Protein AF-A0A9Q0XI17-F1 (afdb_monomer_lite)

Foldseek 3Di:
DQVCQPPWDDDQAEIEHADDLVCLVVLLVVLVDPVLCVVLVHDRDDSVVSSVVSVCVNPPVPCCPDPVNVSVVSSQQDQDDDDRHGYGHD

Structure (mmCIF, N/CA/C/O backbone):
data_AF-A0A9Q0XI17-F1
#
_entry.id   AF-A0A9Q0XI17-F1
#
loop_
_atom_site.group_PDB
_atom_site.id
_atom_site.type_symbol
_atom_site.label_atom_id
_atom_site.label_alt_id
_atom_site.label_comp_id
_atom_site.label_asym_id
_atom_site.label_entity_id
_atom_site.label_seq_id
_atom_site.pdbx_PDB_ins_code
_atom_site.Cartn_x
_atom_site.Cartn_y
_atom_site.Cartn_z
_atom_site.occupancy
_atom_site.B_iso_or_equiv
_atom_site.auth_seq_id
_atom_site.auth_comp_id
_atom_site.auth_asym_id
_atom_site.auth_atom_id
_atom_site.pdbx_PDB_model_num
ATOM 1 N N . MET A 1 1 ? 2.733 -8.338 -8.616 1.00 61.50 1 MET A N 1
ATOM 2 C CA . MET A 1 1 ? 1.250 -8.257 -8.584 1.00 61.50 1 MET A CA 1
ATOM 3 C C . MET A 1 1 ? 0.712 -7.935 -9.982 1.00 61.50 1 MET A C 1
ATOM 5 O O . MET A 1 1 ? 0.130 -6.879 -10.200 1.00 61.50 1 MET A O 1
ATOM 9 N N . ARG A 1 2 ? 0.940 -8.819 -10.966 1.00 65.94 2 ARG A N 1
ATOM 10 C CA . ARG A 1 2 ? 0.435 -8.638 -12.345 1.00 65.94 2 ARG A CA 1
ATOM 11 C C . ARG A 1 2 ? -0.922 -9.308 -12.569 1.00 65.94 2 ARG A C 1
ATOM 13 O O . ARG A 1 2 ? -1.750 -8.799 -13.310 1.00 65.94 2 ARG A O 1
ATOM 20 N N . ILE A 1 3 ? -1.161 -10.427 -11.883 1.00 69.00 3 ILE A N 1
ATOM 21 C CA . ILE A 1 3 ? -2.337 -11.295 -12.072 1.00 69.00 3 ILE A CA 1
ATOM 22 C C . ILE A 1 3 ? -3.652 -10.566 -11.757 1.00 69.00 3 ILE A C 1
ATOM 24 O O . ILE A 1 3 ? -4.656 -10.761 -12.430 1.00 69.00 3 ILE A O 1
ATOM 28 N N . ASN A 1 4 ? -3.642 -9.702 -10.747 1.00 68.56 4 ASN A N 1
ATOM 29 C CA . ASN A 1 4 ? -4.810 -9.005 -10.213 1.00 68.56 4 ASN A CA 1
ATOM 30 C C . ASN A 1 4 ? -4.768 -7.489 -10.476 1.00 68.56 4 ASN A C 1
ATOM 32 O O . ASN A 1 4 ? -5.560 -6.745 -9.908 1.00 68.56 4 ASN A O 1
ATOM 36 N N . GLN A 1 5 ? -3.878 -7.019 -11.358 1.00 73.69 5 GLN A N 1
ATOM 37 C CA . GLN A 1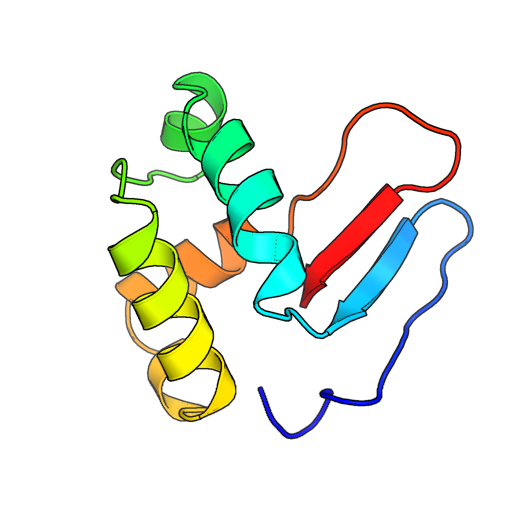 5 ? -3.618 -5.588 -11.567 1.00 73.69 5 GLN A CA 1
ATOM 38 C C . GLN A 1 5 ? -4.819 -4.786 -12.095 1.00 73.69 5 GLN A C 1
ATOM 40 O O . GLN A 1 5 ? -4.818 -3.565 -11.995 1.00 73.69 5 GLN A O 1
ATOM 45 N N . ASN A 1 6 ? -5.817 -5.469 -12.663 1.00 77.69 6 ASN A N 1
ATOM 46 C CA . ASN A 1 6 ? -7.049 -4.884 -13.201 1.00 77.69 6 ASN A CA 1
ATOM 47 C C . ASN A 1 6 ? -8.297 -5.379 -12.454 1.00 77.69 6 ASN A C 1
ATOM 49 O O . ASN A 1 6 ? -9.420 -5.176 -12.908 1.00 77.69 6 ASN A O 1
ATOM 53 N N . THR A 1 7 ? -8.109 -6.066 -11.329 1.00 79.69 7 THR A N 1
ATOM 54 C CA . THR A 1 7 ? -9.204 -6.634 -10.548 1.00 79.69 7 THR A CA 1
ATOM 55 C C . THR A 1 7 ? -9.591 -5.650 -9.456 1.00 79.69 7 THR A C 1
ATOM 57 O O . THR A 1 7 ? -8.733 -5.110 -8.767 1.00 79.69 7 THR A O 1
ATOM 60 N N . VAL A 1 8 ? -10.886 -5.425 -9.269 1.00 82.56 8 VAL A N 1
ATOM 61 C CA . VAL A 1 8 ? -11.421 -4.679 -8.128 1.00 82.56 8 VAL A CA 1
ATOM 62 C C . VAL A 1 8 ? -12.474 -5.557 -7.473 1.00 82.56 8 VAL A C 1
ATOM 64 O O . VAL A 1 8 ? -13.396 -6.014 -8.147 1.00 82.56 8 VAL A O 1
ATOM 67 N N . LEU A 1 9 ? -12.343 -5.814 -6.170 1.00 82.50 9 LEU A N 1
ATOM 68 C CA . LEU A 1 9 ? -13.344 -6.571 -5.416 1.00 82.50 9 LEU A CA 1
ATOM 69 C C . LEU A 1 9 ? -14.128 -5.600 -4.539 1.00 82.50 9 LEU A C 1
ATOM 71 O O . LEU A 1 9 ? -13.633 -5.103 -3.530 1.00 82.50 9 LEU A O 1
ATOM 75 N N . GLN A 1 10 ? -15.362 -5.313 -4.933 1.00 83.44 10 GLN A N 1
ATOM 76 C CA . GLN A 1 10 ? -16.222 -4.390 -4.206 1.00 83.44 10 GLN A CA 1
ATOM 77 C C . GLN A 1 10 ? -17.058 -5.141 -3.164 1.00 83.44 10 GLN A C 1
ATOM 79 O O . GLN A 1 10 ? -17.905 -5.968 -3.494 1.00 83.44 10 GLN A O 1
ATOM 84 N N . GLY A 1 11 ? -16.826 -4.846 -1.889 1.00 81.88 11 GLY A N 1
ATOM 85 C CA . GLY A 1 11 ? -17.635 -5.309 -0.768 1.00 81.88 11 GLY A CA 1
ATOM 86 C C . GLY A 1 11 ? -18.572 -4.219 -0.244 1.00 81.88 11 GLY A C 1
ATOM 87 O O . GLY A 1 11 ? -18.468 -3.046 -0.588 1.00 81.88 11 GLY A O 1
ATOM 88 N N . LYS A 1 12 ? -19.482 -4.590 0.666 1.00 80.00 12 LYS A N 1
ATOM 89 C CA . LYS A 1 12 ? -20.475 -3.656 1.243 1.00 80.00 12 LYS A CA 1
ATOM 90 C C . LYS A 1 12 ? -19.861 -2.519 2.072 1.00 80.00 12 LYS A C 1
ATOM 92 O O . LYS A 1 12 ? -20.495 -1.487 2.253 1.00 80.00 12 LYS A O 1
ATOM 97 N N . LYS A 1 13 ? -18.669 -2.738 2.632 1.00 78.75 13 LYS A N 1
ATOM 98 C CA . LYS A 1 13 ? -17.966 -1.790 3.517 1.00 78.75 13 LYS A CA 1
ATOM 99 C C . LYS A 1 13 ? -16.554 -1.462 3.046 1.00 78.75 13 LYS A C 1
ATOM 101 O O . LYS A 1 13 ? -15.974 -0.498 3.535 1.00 78.75 13 LYS A O 1
ATOM 106 N N . VAL A 1 14 ? -15.991 -2.283 2.163 1.00 76.81 14 VAL A N 1
ATOM 107 C CA . VAL A 1 14 ? -14.594 -2.199 1.742 1.00 76.81 14 VAL A CA 1
ATOM 108 C C . VAL A 1 14 ? -14.504 -2.528 0.261 1.00 76.81 14 VAL A C 1
ATOM 110 O O . VAL A 1 14 ? -15.111 -3.503 -0.173 1.00 76.81 14 VAL A O 1
ATOM 113 N N . THR A 1 15 ? -13.734 -1.747 -0.485 1.00 79.75 15 THR A N 1
ATOM 114 C CA . THR A 1 15 ? -13.372 -2.021 -1.874 1.00 79.75 15 THR A CA 1
ATOM 115 C C . THR A 1 15 ? -11.898 -2.363 -1.932 1.00 79.75 15 THR A C 1
ATOM 117 O O . THR A 1 15 ? -11.050 -1.572 -1.533 1.00 79.75 15 THR A O 1
ATOM 120 N N . LEU A 1 16 ? -11.601 -3.547 -2.434 1.00 80.56 16 LEU A N 1
ATOM 121 C CA . LEU A 1 16 ? -10.258 -4.039 -2.644 1.00 80.56 16 LEU A CA 1
ATOM 122 C C . LEU A 1 16 ? -9.784 -3.638 -4.043 1.00 80.56 16 LEU A C 1
ATOM 124 O O . LEU A 1 16 ? -10.422 -4.007 -5.030 1.00 80.56 16 LEU A O 1
ATOM 128 N N . VAL A 1 17 ? -8.693 -2.883 -4.125 1.00 81.94 17 VAL A N 1
ATOM 129 C CA . VAL A 1 17 ? -8.121 -2.379 -5.382 1.00 81.94 17 VAL A CA 1
ATOM 130 C C . VAL A 1 17 ? -6.643 -2.762 -5.505 1.00 81.94 17 VAL A C 1
ATOM 132 O O . VAL A 1 17 ? -5.983 -2.985 -4.491 1.00 81.94 17 VAL A O 1
ATOM 135 N N . PRO A 1 18 ? -6.081 -2.785 -6.721 1.00 82.12 18 PRO A N 1
ATOM 136 C CA . PRO A 1 18 ? -4.670 -3.088 -6.915 1.00 82.12 18 PRO A CA 1
ATOM 137 C C . PRO A 1 18 ? -3.770 -2.039 -6.250 1.00 82.12 18 PRO A C 1
ATOM 139 O O . PRO A 1 18 ? -3.993 -0.829 -6.383 1.00 82.12 18 PRO A O 1
ATOM 142 N N . TYR A 1 19 ? -2.703 -2.475 -5.580 1.00 78.88 19 TYR A N 1
ATOM 143 C CA . TYR A 1 19 ? -1.755 -1.553 -4.957 1.00 78.88 19 TYR A CA 1
ATOM 144 C C . TYR A 1 19 ? -0.919 -0.779 -5.996 1.00 78.88 19 TYR A C 1
ATOM 146 O O . TYR A 1 19 ? 0.051 -1.277 -6.580 1.00 78.88 19 TYR A O 1
ATOM 154 N N . THR A 1 20 ? -1.304 0.472 -6.265 1.00 83.19 20 THR A N 1
ATOM 155 C CA . THR A 1 20 ? -0.573 1.427 -7.122 1.00 83.19 20 THR A CA 1
ATOM 156 C C . THR A 1 20 ? 0.301 2.407 -6.343 1.00 83.19 20 THR A C 1
ATOM 158 O O . THR A 1 20 ? 0.005 2.711 -5.191 1.00 83.19 20 THR A O 1
ATOM 161 N N . ALA A 1 21 ? 1.294 2.991 -7.021 1.00 85.56 21 ALA A N 1
ATOM 162 C CA . ALA A 1 21 ? 2.163 4.047 -6.497 1.00 85.56 21 ALA A CA 1
ATOM 163 C C . ALA A 1 21 ? 1.390 5.226 -5.863 1.00 85.56 21 ALA A C 1
ATOM 165 O O . ALA A 1 21 ? 1.823 5.780 -4.862 1.00 85.56 21 ALA A O 1
ATOM 166 N N . ALA A 1 22 ? 0.191 5.553 -6.362 1.00 85.50 22 ALA A N 1
ATOM 167 C CA . ALA A 1 22 ? -0.666 6.600 -5.791 1.00 85.50 22 ALA A CA 1
ATOM 168 C C . ALA A 1 22 ? -1.097 6.341 -4.331 1.00 85.50 22 ALA A C 1
ATOM 170 O O . ALA A 1 22 ? -1.456 7.272 -3.612 1.00 85.50 22 ALA A O 1
ATOM 171 N N . HIS A 1 23 ? -1.066 5.086 -3.875 1.00 83.12 23 HIS A N 1
ATOM 172 C CA . HIS A 1 23 ? -1.402 4.721 -2.500 1.00 83.12 23 HIS A CA 1
ATOM 173 C C . HIS A 1 23 ? -0.209 4.846 -1.541 1.00 83.12 23 HIS A C 1
ATOM 175 O O . HIS A 1 23 ? -0.426 4.916 -0.331 1.00 83.12 23 HIS A O 1
ATOM 181 N N . VAL A 1 24 ? 1.024 4.911 -2.062 1.00 85.62 24 VAL A N 1
ATOM 182 C CA . VAL A 1 24 ? 2.264 4.926 -1.270 1.00 85.62 24 VAL A CA 1
ATOM 183 C C . VAL A 1 24 ? 2.306 6.094 -0.277 1.00 85.62 24 VAL A C 1
ATOM 185 O O . VAL A 1 24 ? 2.555 5.828 0.896 1.00 85.62 24 VAL A O 1
ATOM 188 N N . PRO A 1 25 ? 1.986 7.357 -0.640 1.00 87.12 25 PRO A N 1
ATOM 189 C CA . PRO A 1 25 ? 2.036 8.462 0.321 1.00 87.12 25 PRO A CA 1
ATOM 190 C C . PRO A 1 25 ? 1.063 8.282 1.489 1.00 87.12 25 PRO A C 1
ATOM 192 O O . PRO A 1 25 ? 1.424 8.473 2.646 1.00 87.12 25 PRO A O 1
ATOM 195 N N . ARG A 1 26 ? -0.174 7.858 1.199 1.00 82.75 26 ARG A N 1
ATOM 196 C CA . ARG A 1 26 ? -1.199 7.624 2.227 1.00 82.75 26 ARG A CA 1
ATOM 197 C C . ARG A 1 26 ? -0.796 6.495 3.170 1.00 82.75 26 ARG A C 1
ATOM 199 O O . ARG A 1 26 ? -1.000 6.598 4.375 1.00 82.75 26 ARG A O 1
ATOM 206 N N . TYR A 1 27 ? -0.244 5.428 2.609 1.00 79.88 27 TYR A N 1
ATOM 207 C CA . TYR A 1 27 ? 0.273 4.310 3.375 1.00 79.88 27 TYR A CA 1
ATOM 208 C C . TYR A 1 27 ? 1.473 4.727 4.240 1.00 79.88 27 TYR A C 1
ATOM 210 O O . TYR A 1 27 ? 1.495 4.426 5.430 1.00 79.88 27 TYR A O 1
ATOM 218 N N . HIS A 1 28 ? 2.414 5.498 3.688 1.00 84.94 28 HIS A N 1
ATOM 219 C CA . HIS A 1 28 ? 3.564 6.029 4.418 1.00 84.94 28 HIS A CA 1
ATOM 220 C C . HIS A 1 28 ? 3.137 6.870 5.630 1.00 84.94 28 HIS A C 1
ATOM 222 O O . HIS A 1 28 ? 3.655 6.656 6.722 1.00 84.94 28 HIS A O 1
ATOM 228 N N . GLU A 1 29 ? 2.139 7.752 5.489 1.00 84.75 29 GLU A N 1
ATOM 229 C CA . GLU A 1 29 ? 1.601 8.518 6.626 1.00 84.75 29 GLU A CA 1
ATOM 230 C C . GLU A 1 29 ? 1.061 7.623 7.748 1.00 84.75 29 GLU A C 1
ATOM 232 O O . GLU A 1 29 ? 1.250 7.921 8.925 1.00 84.75 29 GLU A O 1
ATOM 237 N N . TRP A 1 30 ? 0.419 6.501 7.423 1.00 80.44 30 TRP A N 1
ATOM 238 C CA . TRP A 1 30 ? -0.034 5.556 8.446 1.00 80.44 30 TRP A CA 1
ATOM 239 C C . TRP A 1 30 ? 1.105 4.809 9.097 1.00 80.44 30 TRP A C 1
ATOM 241 O O . TRP A 1 30 ? 1.096 4.612 10.311 1.00 80.44 30 TRP A O 1
ATOM 251 N N . MET A 1 31 ? 2.114 4.454 8.313 1.00 80.56 31 MET A N 1
ATOM 252 C CA . MET A 1 31 ? 3.298 3.791 8.827 1.00 80.56 31 MET A CA 1
ATOM 253 C C . MET A 1 31 ? 4.150 4.701 9.715 1.00 80.56 31 MET A C 1
ATOM 255 O O . MET A 1 31 ? 5.058 4.191 10.355 1.00 80.56 31 MET A O 1
ATOM 259 N N . LYS A 1 32 ? 3.837 5.998 9.854 1.00 84.12 32 LYS A N 1
ATOM 260 C CA . LYS A 1 32 ? 4.399 6.862 10.912 1.00 84.12 32 LYS A CA 1
ATOM 261 C C . LYS A 1 32 ? 3.809 6.593 12.302 1.00 84.12 32 LYS A C 1
ATOM 263 O O . LYS A 1 32 ? 4.362 7.054 13.293 1.00 84.12 32 LYS A O 1
ATOM 268 N N . CYS A 1 33 ? 2.689 5.876 12.402 1.00 83.88 33 CYS A N 1
ATOM 269 C CA . CYS A 1 33 ? 2.070 5.536 13.679 1.00 83.88 33 CYS A CA 1
ATOM 270 C C . CYS A 1 33 ? 2.796 4.358 14.344 1.00 83.88 33 CYS A C 1
ATOM 272 O O . CYS A 1 33 ? 2.761 3.236 13.837 1.00 83.88 33 CYS A O 1
ATOM 274 N N . GLU A 1 34 ? 3.392 4.593 15.514 1.00 82.94 34 GLU A N 1
ATOM 275 C CA . GLU A 1 34 ? 4.117 3.567 16.281 1.00 82.94 34 GLU A CA 1
ATOM 276 C C . GLU A 1 34 ? 3.243 2.361 16.652 1.00 82.94 34 GLU A C 1
ATOM 278 O O . GLU A 1 34 ? 3.708 1.223 16.641 1.00 82.94 34 GLU A O 1
ATOM 283 N N . GLU A 1 35 ? 1.955 2.580 16.931 1.00 81.75 35 GLU A N 1
ATOM 284 C CA . GLU A 1 35 ? 1.015 1.496 17.229 1.00 81.75 35 GLU A CA 1
ATOM 285 C C . GLU A 1 35 ? 0.864 0.549 16.030 1.00 81.75 35 GLU A C 1
ATOM 287 O O . GLU A 1 35 ? 0.944 -0.670 16.190 1.00 81.75 35 GLU A O 1
ATOM 292 N N . LEU A 1 36 ? 0.721 1.097 14.818 1.00 75.81 36 LEU A N 1
ATOM 293 C CA . LEU A 1 36 ? 0.637 0.305 13.590 1.00 75.81 36 LEU A CA 1
ATOM 294 C C . LEU A 1 36 ? 1.952 -0.415 13.295 1.00 75.81 36 LEU A C 1
ATOM 296 O O . LEU A 1 36 ? 1.928 -1.590 12.926 1.00 75.81 36 LEU A O 1
ATOM 300 N N . GLN A 1 37 ? 3.091 0.244 13.510 1.00 78.38 37 GLN A N 1
ATOM 301 C CA . GLN A 1 37 ? 4.401 -0.392 13.373 1.00 78.38 37 GLN A CA 1
ATOM 302 C C . GLN A 1 37 ? 4.558 -1.568 14.340 1.00 78.38 37 GLN A C 1
ATOM 304 O O . GLN A 1 37 ? 4.993 -2.643 13.936 1.00 78.38 37 GLN A O 1
ATOM 309 N N . ARG A 1 38 ? 4.143 -1.413 15.603 1.00 77.56 38 ARG A N 1
ATOM 310 C CA . ARG A 1 38 ? 4.211 -2.490 16.598 1.00 77.56 38 ARG A CA 1
ATOM 311 C C . ARG A 1 38 ? 3.294 -3.654 16.237 1.00 77.56 38 ARG A C 1
ATOM 313 O O . ARG A 1 38 ? 3.717 -4.803 16.310 1.00 77.56 38 ARG A O 1
ATOM 320 N N . LEU A 1 39 ? 2.053 -3.367 15.841 1.00 76.69 39 LEU A N 1
ATOM 321 C CA . LEU A 1 39 ? 1.065 -4.386 15.471 1.00 76.69 39 LEU A CA 1
ATO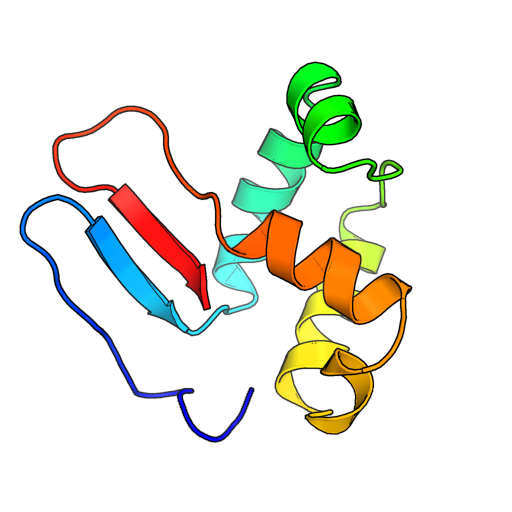M 322 C C . LEU A 1 39 ? 1.468 -5.170 14.219 1.00 76.69 39 LEU A C 1
ATOM 324 O O . LEU A 1 39 ? 1.195 -6.362 14.128 1.00 76.69 39 LEU A O 1
ATOM 328 N N . THR A 1 40 ? 2.131 -4.513 13.271 1.00 70.38 40 THR A N 1
ATOM 329 C CA . THR A 1 40 ? 2.620 -5.143 12.036 1.00 70.38 40 THR A CA 1
ATOM 330 C C . THR A 1 40 ? 4.054 -5.655 12.153 1.00 70.38 40 THR A C 1
ATOM 332 O O . THR A 1 40 ? 4.584 -6.196 11.181 1.00 70.38 40 THR A O 1
ATOM 335 N N . ALA A 1 41 ? 4.680 -5.482 13.327 1.00 75.19 41 ALA A N 1
ATOM 336 C CA . ALA A 1 41 ? 6.109 -5.647 13.546 1.00 75.19 41 ALA A CA 1
ATOM 337 C C . ALA A 1 41 ? 6.894 -5.061 12.363 1.00 75.19 41 ALA A C 1
ATOM 339 O O . ALA A 1 41 ? 7.576 -5.790 11.659 1.00 75.19 41 ALA A O 1
ATOM 340 N N . SER A 1 42 ? 6.750 -3.778 12.050 1.00 70.06 42 SER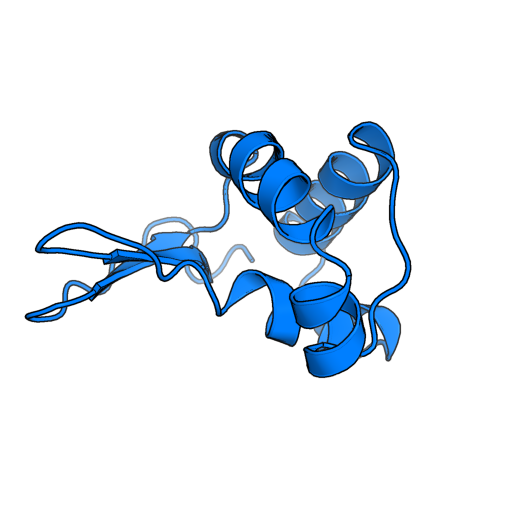 A N 1
ATOM 341 C CA . SER A 1 42 ? 7.455 -3.132 10.939 1.00 70.06 42 SER A CA 1
ATOM 342 C C . SER A 1 42 ? 8.460 -2.116 11.449 1.00 70.06 42 SER A C 1
ATOM 344 O O . SER A 1 42 ? 8.180 -1.416 12.417 1.00 70.06 42 SER A O 1
ATOM 346 N N . GLU A 1 43 ? 9.558 -1.954 10.729 1.00 77.75 43 GLU A N 1
ATOM 347 C CA . GLU A 1 43 ? 10.449 -0.811 10.913 1.00 77.75 43 GLU A CA 1
ATOM 348 C C . GLU A 1 43 ? 9.999 0.355 10.016 1.00 77.75 43 GLU A C 1
ATOM 350 O O . GLU A 1 43 ? 9.425 0.114 8.944 1.00 77.75 43 GLU A O 1
ATOM 355 N N . PRO A 1 44 ? 10.218 1.612 10.435 1.00 80.31 44 PRO A N 1
ATOM 356 C CA . PRO A 1 44 ? 9.928 2.774 9.608 1.00 80.31 44 PRO A CA 1
ATOM 357 C C . PRO A 1 44 ? 10.832 2.787 8.371 1.00 80.31 44 PRO A C 1
ATOM 359 O O . PRO A 1 44 ? 12.048 2.640 8.475 1.00 80.31 44 PRO A O 1
ATOM 362 N N . LEU A 1 45 ? 10.230 3.000 7.203 1.00 84.62 45 LEU A N 1
ATOM 363 C CA . LEU A 1 45 ? 10.936 3.171 5.934 1.00 84.62 45 LEU A CA 1
ATOM 364 C C . LEU A 1 45 ? 10.801 4.613 5.446 1.00 84.62 45 LEU A C 1
ATOM 366 O O . LEU A 1 45 ? 9.817 5.299 5.747 1.00 84.62 45 LEU A O 1
ATOM 370 N N . SER A 1 46 ? 11.774 5.069 4.660 1.00 88.75 46 SER A N 1
ATOM 371 C CA . SER A 1 46 ? 11.654 6.326 3.926 1.00 88.75 46 SER A CA 1
ATOM 372 C C . SER A 1 46 ? 10.576 6.212 2.842 1.00 88.75 46 SER A C 1
ATOM 374 O O . SER A 1 46 ? 10.267 5.126 2.355 1.00 88.75 46 SER A O 1
ATOM 376 N N . LEU A 1 47 ? 10.000 7.344 2.433 1.00 88.19 47 LEU A N 1
ATOM 377 C CA . LEU A 1 47 ? 8.994 7.359 1.367 1.00 88.19 47 LEU A CA 1
ATOM 378 C C . LEU A 1 47 ? 9.528 6.748 0.058 1.00 88.19 47 LEU A C 1
ATOM 380 O O . LEU A 1 47 ? 8.801 6.051 -0.640 1.00 88.19 47 LEU A O 1
ATOM 384 N N . GLU A 1 48 ? 10.800 6.985 -0.259 1.00 88.81 48 GLU A N 1
ATOM 385 C CA . GLU A 1 48 ? 11.470 6.416 -1.432 1.00 88.81 48 GLU A CA 1
ATOM 386 C C . GLU A 1 48 ? 11.589 4.890 -1.335 1.00 88.81 48 GLU A C 1
ATOM 388 O O . GLU A 1 48 ? 11.207 4.185 -2.267 1.00 88.81 48 GLU A O 1
ATOM 393 N N . GLN A 1 49 ? 11.982 4.369 -0.169 1.00 85.56 49 GLN A N 1
ATOM 394 C CA . GLN A 1 49 ? 12.021 2.927 0.090 1.00 85.56 49 GLN A CA 1
ATOM 395 C C . GLN A 1 49 ? 10.633 2.282 -0.040 1.00 85.56 49 GLN A C 1
ATOM 397 O O . GLN A 1 49 ? 10.513 1.159 -0.526 1.00 85.56 49 GLN A O 1
ATOM 402 N N . GLU A 1 50 ? 9.566 2.983 0.352 1.00 86.25 50 GLU A N 1
ATOM 403 C CA . GLU A 1 50 ? 8.190 2.511 0.164 1.00 86.25 50 GLU A CA 1
ATOM 404 C C . GLU A 1 50 ? 7.811 2.399 -1.325 1.00 86.25 50 GLU A C 1
ATOM 406 O O . GLU A 1 50 ? 7.137 1.443 -1.724 1.00 86.25 50 GLU A O 1
ATOM 411 N N . TYR A 1 51 ? 8.280 3.326 -2.169 1.00 86.62 51 TYR A N 1
ATOM 412 C CA . TYR A 1 51 ? 8.118 3.230 -3.624 1.00 86.62 51 TYR A CA 1
ATOM 413 C C . TYR A 1 51 ? 8.924 2.075 -4.218 1.00 86.62 51 TYR A C 1
ATOM 415 O O . TYR A 1 51 ? 8.385 1.315 -5.021 1.00 86.62 51 TYR A O 1
ATOM 423 N N . GLU A 1 52 ? 10.178 1.894 -3.808 1.00 85.75 52 GLU A N 1
ATOM 424 C CA . GLU A 1 52 ? 11.010 0.770 -4.255 1.00 85.75 52 GLU A CA 1
ATOM 425 C C . GLU A 1 52 ? 10.382 -0.576 -3.885 1.00 85.75 52 GLU A C 1
ATOM 427 O O . GLU A 1 52 ? 10.304 -1.490 -4.715 1.00 85.75 52 GLU A O 1
ATOM 432 N N . MET A 1 53 ? 9.868 -0.689 -2.656 1.00 80.75 53 MET A N 1
ATOM 433 C CA . MET A 1 53 ? 9.109 -1.859 -2.232 1.00 80.75 53 MET A CA 1
ATOM 434 C C . MET A 1 53 ? 7.876 -2.030 -3.116 1.00 80.75 53 MET A C 1
ATOM 436 O O . MET A 1 53 ? 7.724 -3.087 -3.723 1.00 80.75 53 MET A O 1
ATOM 440 N N . GLN A 1 54 ? 7.042 -1.006 -3.300 1.00 83.25 54 GLN A N 1
ATOM 441 C CA . GLN A 1 54 ? 5.852 -1.115 -4.148 1.00 83.25 54 GLN A CA 1
ATOM 442 C C . GLN A 1 54 ? 6.174 -1.555 -5.588 1.00 83.25 54 GLN A C 1
ATOM 444 O O . GLN A 1 54 ? 5.486 -2.432 -6.122 1.00 83.25 54 GLN A O 1
ATOM 449 N N . CYS A 1 55 ? 7.221 -1.002 -6.201 1.00 82.94 55 CYS A N 1
ATOM 450 C CA . CYS A 1 55 ? 7.675 -1.377 -7.540 1.00 82.94 55 CYS A CA 1
ATOM 451 C C . CYS A 1 55 ? 8.128 -2.835 -7.586 1.00 82.94 55 CYS A C 1
ATOM 453 O O . CYS A 1 55 ? 7.645 -3.606 -8.416 1.00 82.94 55 CYS A O 1
ATOM 455 N N . SER A 1 56 ? 8.972 -3.247 -6.639 1.00 78.44 56 SER A N 1
ATOM 456 C CA . SER A 1 56 ? 9.446 -4.629 -6.586 1.00 78.44 56 SER A CA 1
ATOM 457 C C . SER A 1 56 ? 8.314 -5.643 -6.440 1.00 78.44 56 SER A C 1
ATOM 459 O O . SER A 1 56 ? 8.342 -6.698 -7.055 1.00 78.44 56 SER A O 1
ATOM 461 N N . TRP A 1 57 ? 7.267 -5.294 -5.699 1.00 71.88 57 TRP A N 1
ATOM 462 C CA . TRP A 1 57 ? 6.070 -6.111 -5.539 1.00 71.88 57 TRP A CA 1
ATOM 463 C C . TRP A 1 57 ? 5.204 -6.187 -6.780 1.00 71.88 57 TRP A C 1
ATOM 465 O O . TRP A 1 57 ? 4.547 -7.198 -7.042 1.00 71.88 57 TRP A O 1
ATOM 475 N N . ARG A 1 58 ? 5.134 -5.094 -7.537 1.00 73.12 58 ARG A N 1
ATOM 476 C CA . ARG A 1 58 ? 4.407 -5.055 -8.800 1.00 73.12 58 ARG A CA 1
ATOM 477 C C . ARG A 1 58 ? 5.056 -5.991 -9.809 1.00 73.12 58 ARG A C 1
ATOM 479 O O . ARG A 1 58 ? 4.330 -6.750 -10.457 1.00 73.12 58 ARG A O 1
ATOM 486 N N . GLU A 1 59 ? 6.377 -5.958 -9.892 1.00 71.94 59 GLU A N 1
ATOM 487 C CA . GLU A 1 59 ? 7.161 -6.658 -10.906 1.00 71.94 59 GLU A CA 1
ATOM 488 C C . GLU A 1 59 ? 7.471 -8.107 -10.546 1.00 71.94 59 GLU A C 1
ATOM 490 O O . GLU A 1 59 ? 7.415 -8.961 -11.429 1.00 71.94 59 GLU A O 1
ATOM 495 N N . ASP A 1 60 ? 7.702 -8.393 -9.267 1.00 66.75 60 ASP A N 1
ATOM 496 C CA . ASP A 1 60 ? 8.257 -9.663 -8.821 1.00 66.75 60 ASP A CA 1
ATOM 497 C C . ASP A 1 60 ? 7.246 -10.437 -7.964 1.00 66.75 60 ASP A C 1
ATOM 499 O O . ASP A 1 60 ? 6.973 -10.109 -6.806 1.00 66.75 60 ASP A O 1
ATOM 503 N N . ALA A 1 61 ? 6.617 -11.448 -8.570 1.00 56.66 61 ALA A N 1
ATOM 504 C CA . ALA A 1 61 ? 5.637 -12.296 -7.892 1.00 56.66 61 ALA A CA 1
ATOM 505 C C . ALA A 1 61 ? 6.288 -13.241 -6.865 1.00 56.66 61 ALA A C 1
ATOM 507 O O . ALA A 1 61 ? 5.621 -13.623 -5.905 1.00 56.66 61 ALA A O 1
ATOM 508 N N . ASP A 1 62 ? 7.578 -13.557 -7.016 1.00 54.94 62 ASP A N 1
ATOM 509 C CA . ASP A 1 62 ? 8.303 -14.479 -6.132 1.00 54.94 62 ASP A CA 1
ATOM 510 C C . ASP A 1 62 ? 8.835 -13.790 -4.868 1.00 54.94 62 ASP A C 1
ATOM 512 O O . ASP A 1 62 ? 9.066 -14.426 -3.836 1.00 54.94 62 ASP A O 1
ATOM 516 N N . ARG A 1 63 ? 8.933 -12.455 -4.881 1.00 56.03 63 ARG A N 1
ATOM 517 C CA . ARG A 1 63 ? 9.344 -11.656 -3.715 1.00 56.03 63 ARG A CA 1
ATOM 518 C C . ARG A 1 63 ? 8.351 -11.745 -2.546 1.00 56.03 63 ARG A C 1
ATOM 520 O O . ARG A 1 63 ? 8.729 -11.478 -1.403 1.00 56.03 63 ARG A O 1
ATOM 527 N N . LEU A 1 64 ? 7.121 -12.200 -2.813 1.00 55.03 64 LEU A N 1
ATOM 528 C CA . LEU A 1 64 ? 6.078 -12.509 -1.825 1.00 55.03 64 LEU A CA 1
ATOM 529 C C . LEU A 1 64 ? 6.527 -13.558 -0.791 1.00 55.03 64 LEU A C 1
ATOM 531 O O . LEU A 1 64 ? 6.042 -13.539 0.336 1.00 55.03 64 LEU A O 1
ATOM 535 N N . ALA A 1 65 ? 7.456 -14.451 -1.160 1.00 49.06 65 ALA A N 1
ATOM 536 C CA . ALA A 1 65 ? 7.930 -15.545 -0.310 1.00 49.06 65 ALA A CA 1
ATOM 537 C C . ALA A 1 65 ? 9.062 -15.147 0.656 1.00 49.06 65 ALA A C 1
ATOM 539 O O . ALA A 1 65 ? 9.397 -15.907 1.565 1.00 49.06 65 ALA A O 1
ATOM 540 N N . SER A 1 66 ? 9.659 -13.961 0.493 1.00 56.44 66 SER A N 1
ATOM 541 C CA . SER A 1 66 ? 10.681 -13.464 1.420 1.00 56.44 66 SER A CA 1
ATOM 542 C C . SER A 1 66 ? 10.041 -12.981 2.725 1.00 56.44 66 SER A C 1
ATOM 544 O O . SER A 1 66 ? 8.942 -12.433 2.723 1.00 56.44 66 SER A O 1
ATOM 546 N N . PHE A 1 67 ? 10.743 -13.115 3.853 1.00 60.28 67 PHE A N 1
ATOM 547 C CA . PHE A 1 67 ? 10.290 -12.634 5.167 1.00 60.28 67 PHE A CA 1
ATOM 548 C C . PHE A 1 67 ? 9.919 -11.138 5.164 1.00 60.28 67 PHE A C 1
ATOM 550 O O . PHE A 1 67 ? 8.937 -10.727 5.785 1.00 60.28 67 PHE A O 1
ATOM 557 N N . PHE A 1 68 ? 10.660 -10.329 4.399 1.00 60.09 68 PHE A N 1
ATOM 558 C CA . PHE A 1 68 ? 10.334 -8.918 4.162 1.00 60.09 68 PHE A CA 1
ATOM 559 C C . PHE A 1 68 ? 9.080 -8.748 3.303 1.00 60.09 68 PHE A C 1
ATOM 561 O O . PHE A 1 68 ? 8.308 -7.813 3.508 1.00 60.09 68 PHE A O 1
ATOM 568 N N . GLY A 1 69 ? 8.856 -9.680 2.379 1.00 61.38 69 GLY A N 1
ATOM 569 C CA . GLY A 1 69 ? 7.658 -9.735 1.567 1.00 61.38 69 GLY A CA 1
ATOM 570 C C . GLY A 1 69 ? 6.406 -9.991 2.427 1.00 61.38 69 GLY A C 1
ATOM 571 O O . GLY A 1 69 ? 5.477 -9.190 2.511 1.00 61.38 69 GLY A O 1
ATOM 572 N N . ILE A 1 70 ? 6.408 -11.070 3.197 1.00 61.72 70 ILE A N 1
ATOM 573 C CA . ILE A 1 70 ? 5.261 -11.440 4.041 1.00 61.72 70 ILE A CA 1
ATOM 574 C C . ILE A 1 70 ? 4.902 -10.318 5.035 1.00 61.72 70 ILE A C 1
ATOM 576 O O . ILE A 1 70 ? 3.724 -9.987 5.196 1.00 61.72 70 ILE A O 1
ATOM 580 N N . ARG A 1 71 ? 5.905 -9.662 5.642 1.00 63.47 71 ARG A N 1
ATOM 581 C CA . ARG A 1 71 ? 5.689 -8.506 6.534 1.00 63.47 71 ARG A CA 1
ATOM 582 C C . ARG A 1 71 ? 5.089 -7.305 5.802 1.00 63.47 71 ARG A C 1
ATOM 584 O O . ARG A 1 71 ? 4.220 -6.643 6.357 1.00 63.47 71 ARG A O 1
ATOM 591 N N . PHE A 1 72 ? 5.492 -7.030 4.563 1.00 63.34 72 PHE A N 1
ATOM 592 C CA . PHE A 1 72 ? 4.933 -5.925 3.782 1.00 63.34 72 PHE A CA 1
ATOM 593 C C . PHE A 1 72 ? 3.497 -6.183 3.306 1.00 63.34 72 PHE A C 1
ATOM 595 O O . PHE A 1 72 ? 2.669 -5.277 3.349 1.00 63.34 72 PHE A O 1
ATOM 602 N N . TRP A 1 73 ? 3.164 -7.419 2.925 1.00 61.31 73 TRP A N 1
ATOM 603 C CA . TRP A 1 73 ? 1.796 -7.790 2.541 1.00 61.31 73 TRP A CA 1
ATOM 604 C C . TRP A 1 73 ? 0.805 -7.623 3.695 1.00 61.31 73 TRP A C 1
ATOM 606 O O . TRP A 1 73 ? -0.265 -7.039 3.521 1.00 61.31 73 TRP A O 1
ATOM 616 N N . LEU A 1 74 ? 1.199 -8.056 4.898 1.00 60.59 74 LEU A N 1
ATOM 617 C CA . LEU A 1 74 ? 0.419 -7.835 6.117 1.00 60.59 74 LEU A CA 1
ATOM 618 C C . LEU A 1 74 ? 0.218 -6.343 6.413 1.00 60.59 74 LEU A C 1
ATOM 620 O O . LEU A 1 74 ? -0.844 -5.965 6.905 1.00 60.59 74 LEU A O 1
ATOM 624 N N . ARG A 1 75 ? 1.197 -5.490 6.078 1.00 63.34 75 ARG A N 1
ATOM 625 C CA . ARG A 1 75 ? 1.062 -4.034 6.215 1.00 63.34 75 ARG A CA 1
ATOM 626 C C . ARG A 1 75 ? 0.101 -3.441 5.169 1.00 63.34 75 ARG A C 1
ATOM 628 O O . ARG A 1 75 ? -0.760 -2.645 5.534 1.00 63.34 75 ARG A O 1
ATOM 635 N N . ALA A 1 76 ? 0.206 -3.823 3.892 1.00 57.31 76 ALA A N 1
ATOM 636 C CA . ALA A 1 76 ? -0.606 -3.263 2.800 1.00 57.31 76 ALA A CA 1
ATOM 637 C C 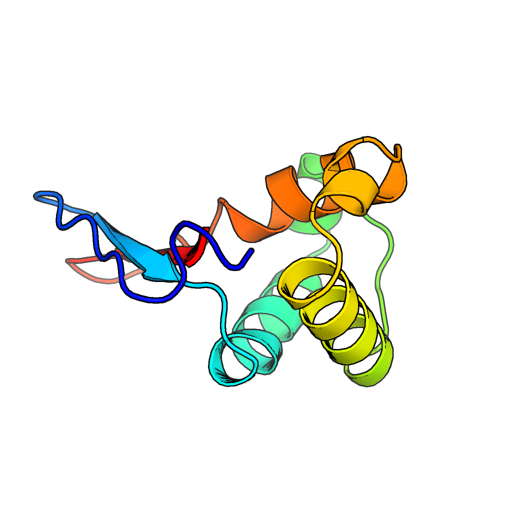. ALA A 1 76 ? -2.098 -3.650 2.883 1.00 57.31 76 ALA A C 1
ATOM 639 O O . ALA A 1 76 ? -2.966 -2.874 2.483 1.00 57.31 76 ALA A O 1
ATOM 640 N N . ALA A 1 77 ? -2.414 -4.809 3.469 1.00 57.25 77 ALA A N 1
ATOM 641 C CA . ALA A 1 77 ? -3.786 -5.302 3.602 1.00 57.25 77 ALA A CA 1
ATOM 642 C C . ALA A 1 77 ? -4.697 -4.417 4.485 1.00 57.25 77 ALA A C 1
ATOM 644 O O . ALA A 1 77 ? -5.924 -4.521 4.400 1.00 57.25 77 ALA A O 1
ATOM 645 N N . PHE A 1 78 ? -4.137 -3.527 5.315 1.00 55.09 78 PHE A N 1
ATOM 646 C CA . PHE A 1 78 ? -4.901 -2.700 6.252 1.00 55.09 78 PHE A CA 1
ATOM 647 C C . PHE A 1 78 ? -4.913 -1.218 5.869 1.00 55.09 78 PHE A C 1
ATOM 649 O O . PHE A 1 78 ? -4.031 -0.436 6.208 1.00 55.09 78 PHE A O 1
ATOM 656 N N . VAL A 1 79 ? -5.999 -0.806 5.219 1.00 52.72 79 VAL A N 1
ATOM 657 C CA . VAL A 1 79 ? -6.279 0.586 4.838 1.00 52.72 79 VAL A CA 1
ATOM 658 C C . VAL A 1 79 ? -7.655 0.958 5.422 1.00 52.72 79 VAL A C 1
ATOM 660 O O . VAL A 1 79 ? -8.623 1.248 4.728 1.00 52.72 79 VAL A O 1
ATOM 663 N N . LEU A 1 80 ? -7.795 0.899 6.751 1.00 50.28 80 LEU A N 1
ATOM 664 C CA . LEU A 1 80 ? -9.064 1.175 7.439 1.00 50.28 80 LEU A CA 1
ATOM 665 C C . LEU A 1 80 ? -8.935 2.353 8.401 1.00 50.28 80 LEU A C 1
ATOM 667 O O . LEU A 1 80 ? -8.546 2.189 9.553 1.00 50.28 80 LEU A O 1
ATOM 671 N N . LYS A 1 81 ?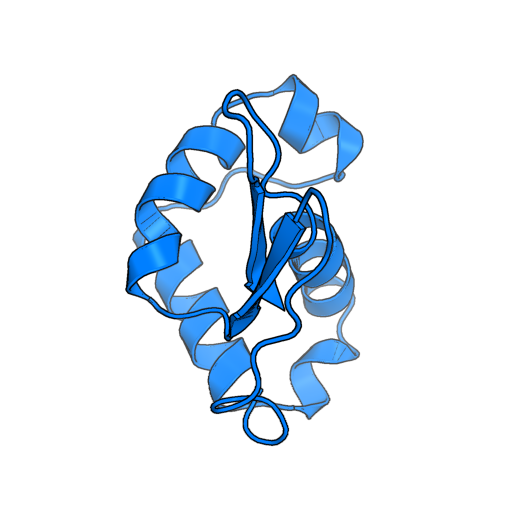 -9.379 3.536 7.962 1.00 41.44 81 LYS A N 1
ATOM 672 C CA . LYS A 1 81 ? -9.982 4.505 8.886 1.00 41.44 81 LYS A CA 1
ATOM 673 C C . LYS A 1 81 ? -10.939 5.463 8.174 1.00 41.44 81 LYS A C 1
ATOM 675 O O . LYS A 1 81 ? -10.539 6.215 7.292 1.00 41.44 81 LYS A O 1
ATOM 680 N N . GLY A 1 82 ? -12.194 5.457 8.632 1.00 42.59 82 GLY A N 1
ATOM 681 C CA . GLY A 1 82 ? -12.915 6.708 8.883 1.00 42.59 82 GLY A CA 1
ATOM 682 C C . GLY A 1 82 ? -14.088 7.114 7.991 1.00 42.59 82 GLY A C 1
ATOM 683 O O . GLY A 1 82 ? -14.665 8.166 8.247 1.00 42.59 82 GLY A O 1
ATOM 684 N N . SER A 1 83 ? -14.496 6.368 6.964 1.00 39.44 83 SER A N 1
ATOM 685 C CA . SER A 1 83 ? -15.635 6.792 6.126 1.00 39.44 83 SER A CA 1
ATOM 686 C C . SER A 1 83 ? -16.363 5.587 5.550 1.00 39.44 83 SER A C 1
ATOM 688 O O . SER A 1 83 ? -15.768 4.527 5.413 1.00 39.44 83 SER A O 1
ATOM 690 N N . LYS A 1 84 ? -17.656 5.732 5.248 1.00 47.84 84 LYS A N 1
ATOM 691 C CA . LYS A 1 84 ? -18.649 4.668 4.990 1.00 47.84 84 LYS A CA 1
ATOM 692 C C . LYS A 1 84 ? -18.296 3.611 3.914 1.00 47.84 84 LYS A C 1
ATOM 694 O O . LYS A 1 84 ? -19.073 2.676 3.750 1.00 47.84 84 LYS A O 1
ATOM 699 N N . GLN A 1 85 ? -17.152 3.714 3.234 1.00 51.78 85 GLN A N 1
ATOM 700 C CA . GLN A 1 85 ? -16.508 2.673 2.427 1.00 51.78 85 GLN A CA 1
ATOM 701 C C . GLN A 1 85 ? -14.977 2.802 2.584 1.00 51.78 85 GLN A C 1
ATOM 703 O O . GLN A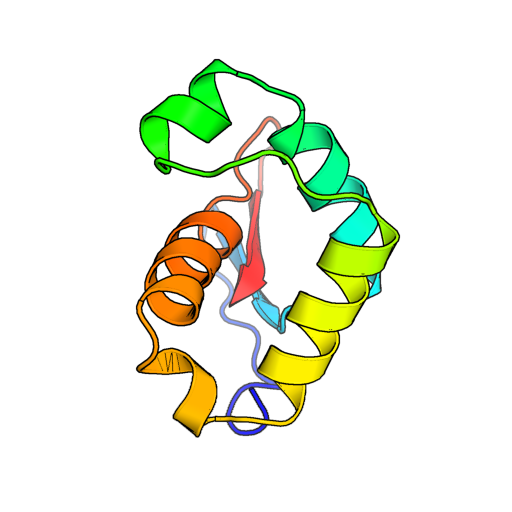 1 85 ? -14.416 3.859 2.299 1.00 51.78 85 GLN A O 1
ATOM 708 N N . GLY A 1 86 ? -14.301 1.762 3.078 1.00 59.72 86 GLY A N 1
ATOM 709 C CA . GLY A 1 86 ? -12.836 1.687 3.120 1.00 59.72 86 GLY A CA 1
ATOM 710 C C . GLY A 1 86 ? -12.279 1.235 1.771 1.00 59.72 86 GLY A C 1
ATOM 711 O O . GLY A 1 86 ? -12.912 0.447 1.078 1.00 59.72 86 GLY A O 1
ATOM 712 N N . ILE A 1 87 ? -11.101 1.707 1.385 1.00 59.09 87 ILE A N 1
ATOM 713 C CA . ILE A 1 87 ? -10.338 1.081 0.297 1.00 59.09 87 ILE A CA 1
ATOM 714 C C . ILE A 1 87 ? -9.376 0.127 0.984 1.00 59.09 87 ILE A C 1
ATOM 716 O O . ILE A 1 87 ? -8.832 0.514 1.998 1.00 59.09 87 ILE A O 1
ATOM 720 N N . ALA A 1 88 ? -9.175 -1.084 0.493 1.00 63.56 88 ALA A N 1
ATOM 721 C CA . ALA A 1 88 ? -8.066 -1.939 0.893 1.00 63.56 88 ALA A CA 1
ATOM 722 C C . ALA A 1 88 ? -7.260 -2.274 -0.358 1.00 63.56 88 ALA A C 1
ATOM 724 O O . ALA A 1 88 ? -7.816 -2.340 -1.452 1.00 63.56 88 ALA A O 1
ATOM 725 N N . VAL A 1 89 ? -5.946 -2.391 -0.224 1.00 65.12 89 VAL A N 1
ATOM 726 C CA . VAL A 1 89 ? -5.076 -2.660 -1.369 1.00 65.12 89 VAL A CA 1
ATOM 727 C C . VAL A 1 89 ? -4.576 -4.092 -1.283 1.00 65.12 89 VAL A C 1
ATOM 729 O O . VAL A 1 89 ? -4.254 -4.567 -0.195 1.00 65.12 89 VAL A O 1
ATOM 732 N N . PHE A 1 90 ? -4.561 -4.781 -2.419 1.00 65.25 90 PHE A N 1
ATOM 733 C CA . PHE A 1 90 ? -3.935 -6.091 -2.556 1.00 65.25 90 PHE A CA 1
ATOM 734 C C . PHE A 1 90 ? -2.844 -6.077 -3.616 1.00 65.25 90 PHE A C 1
ATOM 736 O O . PHE A 1 90 ? -2.804 -5.150 -4.467 1.00 65.25 90 PHE A O 1
#

InterPro domains:
  IPR039135 N-acetyltransferase 9-like [PTHR13256] (1-64)

Organism: NCBI:txid171643

pLDDT: mean 71.99, std 12.69, range [39.44, 88.81]

Radius of gyration: 12.85 Å; chains: 1; bounding box: 32×24×30 Å

Sequence (90 aa):
MRINQNTVLQGKKVTLVPYTAAHVPRYHEWMKCEELQRLTASEPLSLEQEYEMQCSWREDADRLASFFGIRFWLRAAFVLKGSKQGIAVF

Secondary structure (DSSP, 8-state):
--TTTT--EE-SSEEEE---GGGHHHHHHHHT-HHHHHHTT-----HHHHHHHHHHHHH-SGGGGSHHHHHHHHHHT----SSSSEEEE-